Protein AF-A0A542GAT9-F1 (afdb_monomer)

Structure (mmCIF, N/CA/C/O backbone):
data_AF-A0A542GAT9-F1
#
_entry.id   AF-A0A542GAT9-F1
#
loop_
_atom_site.group_PDB
_atom_site.id
_atom_site.type_symbol
_atom_site.label_atom_id
_atom_site.label_alt_id
_atom_site.label_comp_id
_atom_site.label_asym_id
_atom_site.label_entity_id
_atom_site.label_seq_id
_atom_site.pdbx_PDB_ins_code
_atom_site.Cartn_x
_atom_site.Cartn_y
_atom_site.Cartn_z
_atom_site.occupancy
_atom_site.B_iso_or_equiv
_atom_site.auth_seq_id
_atom_site.auth_comp_id
_atom_site.auth_asym_id
_atom_site.auth_atom_id
_atom_site.pdbx_PDB_model_num
ATOM 1 N N . MET A 1 1 ? 18.334 -5.878 -16.735 1.00 55.47 1 MET A N 1
ATOM 2 C CA . MET A 1 1 ? 17.477 -7.077 -16.624 1.00 55.47 1 MET A CA 1
ATOM 3 C C . MET A 1 1 ? 16.081 -6.663 -17.029 1.00 55.47 1 MET A C 1
ATOM 5 O O . MET A 1 1 ? 15.637 -5.628 -16.551 1.00 55.47 1 MET A O 1
ATOM 9 N N . ALA A 1 2 ? 15.441 -7.398 -17.937 1.00 74.12 2 ALA A N 1
ATOM 10 C CA . ALA A 1 2 ? 14.034 -7.164 -18.247 1.00 74.12 2 ALA A CA 1
ATOM 11 C C . ALA A 1 2 ? 13.188 -7.531 -17.017 1.00 74.12 2 ALA A C 1
ATOM 13 O O . ALA A 1 2 ? 13.483 -8.525 -16.352 1.00 74.12 2 ALA A O 1
ATOM 14 N N . GLY A 1 3 ? 12.202 -6.698 -16.680 1.00 80.50 3 GLY A N 1
ATOM 15 C CA . GLY A 1 3 ? 11.222 -7.031 -15.647 1.00 80.50 3 GLY A CA 1
ATOM 16 C C . GLY A 1 3 ? 10.320 -8.174 -16.109 1.00 80.50 3 GLY A C 1
ATOM 17 O O . GLY A 1 3 ? 10.084 -8.328 -17.303 1.00 80.50 3 GLY A O 1
ATOM 18 N N . VAL A 1 4 ? 9.841 -8.972 -15.158 1.00 91.31 4 VAL A N 1
ATOM 19 C CA . VAL A 1 4 ? 8.904 -10.086 -15.385 1.00 91.31 4 VAL A CA 1
ATOM 20 C C . VAL A 1 4 ? 7.464 -9.651 -15.103 1.00 91.31 4 VAL A C 1
ATOM 22 O O . VAL A 1 4 ? 6.537 -10.147 -15.727 1.00 91.31 4 VAL A O 1
ATOM 25 N N . ILE A 1 5 ? 7.270 -8.712 -14.172 1.00 93.69 5 ILE A N 1
ATOM 26 C CA . ILE A 1 5 ? 5.957 -8.196 -13.785 1.00 93.69 5 ILE A CA 1
ATOM 27 C C . ILE A 1 5 ? 5.729 -6.842 -14.453 1.00 93.69 5 ILE A C 1
ATOM 29 O O . ILE A 1 5 ? 6.533 -5.921 -14.304 1.00 93.69 5 ILE A O 1
ATOM 33 N N . THR A 1 6 ? 4.588 -6.710 -15.127 1.00 95.00 6 THR A N 1
ATOM 34 C CA . THR A 1 6 ? 4.104 -5.448 -15.694 1.00 95.00 6 THR A CA 1
ATOM 35 C C . THR A 1 6 ? 2.583 -5.372 -15.621 1.00 95.00 6 THR A C 1
ATOM 37 O O . THR A 1 6 ? 1.880 -6.371 -15.765 1.00 95.00 6 THR A O 1
ATOM 40 N N . ALA A 1 7 ? 2.058 -4.168 -15.428 1.00 94.31 7 ALA A N 1
ATOM 41 C CA . ALA A 1 7 ? 0.636 -3.867 -15.466 1.00 94.31 7 ALA A CA 1
ATOM 42 C C . ALA A 1 7 ? 0.050 -3.929 -16.887 1.00 94.31 7 ALA A C 1
ATOM 44 O O . ALA A 1 7 ? -1.169 -3.979 -17.041 1.00 94.31 7 ALA A O 1
ATOM 45 N N . SER A 1 8 ? 0.891 -3.960 -17.927 1.00 93.06 8 SER A N 1
ATOM 46 C CA . SER A 1 8 ? 0.433 -4.154 -19.312 1.00 93.06 8 SER A CA 1
ATOM 47 C C . SER A 1 8 ? -0.156 -5.557 -19.527 1.00 93.06 8 SER A C 1
ATOM 49 O O . SER A 1 8 ? -1.049 -5.756 -20.352 1.00 93.06 8 SER A O 1
ATOM 51 N N . GLU A 1 9 ? 0.289 -6.527 -18.729 1.00 94.94 9 GLU A N 1
ATOM 52 C CA . GLU A 1 9 ? -0.220 -7.892 -18.703 1.00 94.94 9 GLU A CA 1
ATOM 53 C C . GLU A 1 9 ? -1.249 -8.050 -17.575 1.00 94.94 9 GLU A C 1
ATOM 55 O O . GLU A 1 9 ? -0.932 -8.139 -16.389 1.00 94.94 9 GLU A O 1
ATOM 60 N N . ARG A 1 10 ? -2.531 -8.114 -17.950 1.00 93.56 10 ARG A N 1
ATOM 61 C CA . ARG A 1 10 ? -3.661 -8.081 -17.000 1.00 93.56 10 ARG A CA 1
ATOM 62 C C . ARG A 1 10 ? -3.619 -9.163 -15.918 1.00 93.56 10 ARG A C 1
ATOM 64 O O . ARG A 1 10 ? -4.166 -8.947 -14.838 1.00 93.56 10 ARG A O 1
ATOM 71 N N . HIS A 1 11 ? -3.004 -10.310 -16.201 1.00 95.19 11 HIS A N 1
ATOM 72 C CA . HIS A 1 11 ? -2.937 -11.428 -15.262 1.00 95.19 11 HIS A CA 1
ATOM 73 C C . HIS A 1 11 ? -2.043 -11.133 -14.045 1.00 95.19 11 HIS A C 1
ATOM 75 O O . HIS A 1 11 ? -2.240 -11.749 -13.001 1.00 95.19 11 HIS A O 1
ATOM 81 N N . TRP A 1 12 ? -1.143 -10.145 -14.126 1.00 95.94 12 TRP A N 1
ATOM 82 C CA . TRP A 1 12 ? -0.348 -9.695 -12.981 1.00 95.94 12 TRP A CA 1
ATOM 83 C C . TRP A 1 12 ? -1.075 -8.706 -12.070 1.00 95.94 12 TRP A C 1
ATOM 85 O O . TRP A 1 12 ? -0.730 -8.587 -10.895 1.00 95.94 12 TRP A O 1
ATOM 95 N N . ILE A 1 13 ? -2.105 -8.017 -12.566 1.00 96.06 13 ILE A N 1
ATOM 96 C CA . ILE A 1 13 ? -2.767 -6.950 -11.807 1.00 96.06 13 ILE A CA 1
ATOM 97 C C . ILE A 1 13 ? -3.474 -7.512 -10.569 1.00 96.06 13 ILE A C 1
ATOM 99 O O . ILE A 1 13 ? -3.224 -7.046 -9.459 1.00 96.06 13 ILE A O 1
ATOM 103 N N . ALA A 1 14 ? -4.346 -8.509 -10.721 1.00 95.75 14 ALA A N 1
ATOM 104 C CA . ALA A 1 14 ? -5.165 -8.990 -9.606 1.00 95.75 14 ALA A CA 1
ATOM 105 C C . ALA A 1 14 ? -4.355 -9.660 -8.470 1.00 95.75 14 ALA A C 1
ATOM 107 O O . ALA A 1 14 ? -4.611 -9.334 -7.304 1.00 95.75 14 ALA A O 1
ATOM 108 N N . PRO A 1 15 ? -3.354 -10.523 -8.745 1.00 94.31 15 PRO A N 1
ATOM 109 C CA . PRO A 1 15 ? -2.534 -11.123 -7.690 1.00 94.31 15 PRO A CA 1
ATOM 110 C C . PRO A 1 15 ? -1.767 -10.081 -6.868 1.00 94.31 15 PRO A C 1
ATOM 112 O O . PRO A 1 15 ? -1.768 -10.137 -5.636 1.00 94.31 15 PRO A O 1
ATOM 115 N N . PHE A 1 16 ? -1.167 -9.093 -7.538 1.00 94.75 16 PHE A N 1
ATOM 116 C CA . PHE A 1 16 ? -0.244 -8.157 -6.897 1.00 94.75 16 PHE A CA 1
ATOM 117 C C . PHE A 1 16 ? -0.895 -6.870 -6.387 1.00 94.75 16 PHE A C 1
ATOM 119 O O . PHE A 1 16 ? -0.420 -6.323 -5.398 1.00 94.75 16 PHE A O 1
ATOM 126 N N . SER A 1 17 ? -2.002 -6.419 -6.983 1.00 93.19 17 SER A N 1
ATOM 127 C CA . SER A 1 17 ? -2.737 -5.238 -6.501 1.00 93.19 17 SER A CA 1
ATOM 128 C C . SER A 1 17 ? -3.967 -5.573 -5.668 1.00 93.19 17 SER A C 1
ATOM 130 O O . SER A 1 17 ? -4.372 -4.794 -4.809 1.00 93.19 17 SER A O 1
ATOM 132 N N . GLY A 1 18 ? -4.590 -6.725 -5.927 1.00 92.06 18 GLY A N 1
ATOM 133 C CA . GLY A 1 18 ? -5.887 -7.062 -5.353 1.00 92.06 18 GLY A CA 1
ATOM 134 C C . GLY A 1 18 ? -7.098 -6.450 -6.010 1.00 92.06 18 GLY A C 1
ATOM 135 O O . GLY A 1 18 ? -8.214 -6.710 -5.568 1.00 92.06 18 GLY A O 1
ATOM 136 N N . LEU A 1 19 ? -6.881 -5.661 -7.051 1.00 93.56 19 LEU A N 1
ATOM 137 C CA . LEU A 1 19 ? -7.931 -5.026 -7.816 1.00 93.56 19 LEU A CA 1
ATOM 138 C C . LEU A 1 19 ? -8.183 -5.827 -9.087 1.00 93.56 19 LEU A C 1
ATOM 140 O O . LEU A 1 19 ? -7.265 -6.380 -9.695 1.00 93.56 19 LEU A O 1
ATOM 144 N N . GLN A 1 20 ? -9.436 -5.842 -9.532 1.00 95.06 20 GLN A N 1
ATOM 145 C CA . GLN A 1 20 ? -9.721 -6.256 -10.899 1.00 95.06 20 GLN A CA 1
ATOM 146 C C . GLN A 1 20 ? -9.053 -5.270 -11.875 1.00 95.06 20 GLN A C 1
ATOM 148 O O . GLN A 1 20 ? -8.976 -4.076 -11.565 1.00 95.06 20 GLN A O 1
ATOM 153 N N . PRO A 1 21 ? -8.620 -5.704 -13.077 1.00 95.44 21 PRO A N 1
ATOM 154 C CA . PRO A 1 21 ? -7.934 -4.833 -14.040 1.00 95.44 21 PRO A CA 1
ATOM 155 C C . PRO A 1 21 ? -8.666 -3.516 -14.331 1.00 95.44 21 PRO A C 1
ATOM 157 O O . PRO A 1 21 ? -8.050 -2.466 -14.505 1.00 95.44 21 PRO A O 1
ATOM 160 N N . ARG A 1 22 ? -10.004 -3.552 -14.335 1.00 95.81 22 ARG A N 1
ATOM 161 C CA . ARG A 1 22 ? -10.848 -2.367 -14.518 1.00 95.81 22 ARG A CA 1
ATOM 162 C C . ARG A 1 22 ? -10.695 -1.353 -13.380 1.00 95.81 22 ARG A C 1
ATOM 164 O O . ARG A 1 22 ? -10.553 -0.162 -13.649 1.00 95.81 22 ARG A O 1
ATOM 171 N N . ASP A 1 23 ? -10.740 -1.815 -12.134 1.00 94.50 23 ASP A N 1
ATOM 172 C CA . ASP A 1 23 ? -10.636 -0.951 -10.954 1.00 94.50 23 ASP A CA 1
ATOM 173 C C . ASP A 1 23 ? -9.217 -0.410 -10.793 1.00 94.50 23 ASP A C 1
ATOM 175 O O . ASP A 1 23 ? -9.038 0.758 -10.450 1.00 94.50 23 ASP A O 1
ATOM 179 N N . PHE A 1 24 ? -8.215 -1.215 -11.153 1.00 95.31 24 PHE A N 1
ATOM 180 C CA . PHE A 1 24 ? -6.831 -0.767 -11.234 1.00 95.31 24 PHE A CA 1
ATOM 181 C C . PHE A 1 24 ? -6.673 0.392 -12.227 1.00 95.31 24 PHE A C 1
ATOM 183 O O . PHE A 1 24 ? -6.189 1.456 -11.858 1.00 95.31 24 PHE A O 1
ATOM 190 N N . HIS A 1 25 ? -7.162 0.265 -13.466 1.00 95.00 25 HIS A N 1
ATOM 191 C CA . HIS A 1 25 ? -7.087 1.370 -14.432 1.00 95.00 25 HIS A CA 1
ATOM 192 C C . HIS A 1 25 ? -7.879 2.608 -13.994 1.00 95.00 25 HIS A C 1
ATOM 194 O O . HIS A 1 25 ? -7.462 3.736 -14.267 1.00 95.00 25 HIS A O 1
ATOM 200 N N . ARG A 1 26 ? -8.995 2.427 -13.277 1.00 95.06 26 ARG A N 1
ATOM 201 C CA . ARG A 1 26 ? -9.722 3.545 -12.663 1.00 95.06 26 ARG A CA 1
ATOM 202 C C . ARG A 1 26 ? -8.862 4.260 -11.616 1.00 95.06 26 ARG A C 1
ATOM 204 O O . ARG A 1 26 ? -8.820 5.488 -11.632 1.00 95.06 26 ARG A O 1
ATOM 211 N N . LEU A 1 27 ? -8.164 3.523 -10.751 1.00 92.88 27 LEU A N 1
ATOM 212 C CA . LEU A 1 27 ? -7.220 4.087 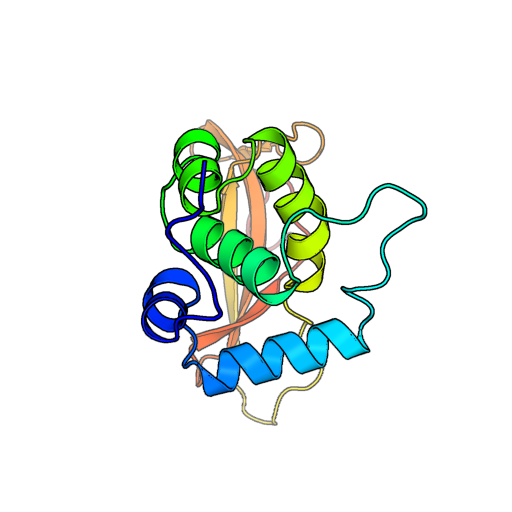-9.783 1.00 92.88 27 LEU A CA 1
ATOM 213 C C . LEU A 1 27 ? -6.112 4.882 -10.487 1.00 92.88 27 LEU A C 1
ATOM 215 O O . LEU A 1 27 ? -5.862 6.028 -10.126 1.00 92.88 27 LEU A O 1
ATOM 219 N N . ILE A 1 28 ? -5.508 4.324 -11.538 1.00 94.38 28 ILE A N 1
ATOM 220 C CA . ILE A 1 28 ? -4.479 5.019 -12.327 1.00 94.38 28 ILE A CA 1
ATOM 221 C C . ILE A 1 28 ? -5.016 6.331 -12.912 1.00 94.38 28 ILE A C 1
ATOM 223 O O . ILE A 1 28 ? -4.345 7.360 -12.840 1.00 94.38 28 ILE A O 1
ATOM 227 N N . ALA A 1 29 ? -6.240 6.331 -13.446 1.00 93.69 29 ALA A N 1
ATOM 228 C CA . ALA A 1 29 ? -6.863 7.542 -13.974 1.00 93.69 29 ALA A CA 1
ATOM 229 C C . ALA A 1 29 ? -7.076 8.621 -12.894 1.00 93.69 29 ALA A C 1
ATOM 231 O O . ALA A 1 29 ? -6.904 9.807 -13.178 1.00 93.69 29 ALA A O 1
ATOM 232 N N . ILE A 1 30 ? -7.419 8.229 -11.662 1.00 91.50 30 ILE A N 1
ATOM 233 C CA . ILE A 1 30 ? -7.520 9.149 -10.519 1.00 91.50 30 ILE A CA 1
ATOM 234 C C . ILE A 1 30 ? -6.137 9.713 -10.177 1.00 91.50 30 ILE A C 1
ATOM 236 O O . ILE A 1 30 ? -5.975 10.928 -10.127 1.00 91.50 30 ILE A O 1
ATOM 240 N N . LEU A 1 31 ? -5.123 8.856 -10.036 1.00 90.12 31 LEU A N 1
ATOM 241 C CA . LEU A 1 31 ? -3.758 9.270 -9.699 1.00 90.12 31 LEU A CA 1
ATOM 242 C C . LEU A 1 31 ? -3.155 10.223 -10.737 1.00 90.12 31 LEU A C 1
ATOM 244 O O . LEU A 1 31 ? -2.486 11.189 -10.373 1.00 90.12 31 LEU A O 1
ATOM 248 N N . ARG A 1 32 ? -3.426 10.005 -12.030 1.00 89.88 32 ARG A N 1
ATOM 249 C CA . ARG A 1 32 ? -3.027 10.938 -13.096 1.00 89.88 32 ARG A CA 1
ATOM 250 C C . ARG A 1 32 ? -3.629 12.325 -12.896 1.00 89.88 32 ARG A C 1
ATOM 252 O O . ARG A 1 32 ? -2.911 13.315 -12.991 1.00 89.88 32 ARG A O 1
ATOM 259 N N . ARG A 1 33 ? -4.925 12.398 -12.576 1.00 86.88 33 ARG A N 1
ATOM 260 C CA . ARG A 1 33 ? -5.620 13.670 -12.305 1.00 86.88 33 ARG A CA 1
ATOM 261 C C . ARG A 1 33 ? -5.088 14.368 -11.056 1.00 86.88 33 ARG A C 1
ATOM 263 O O . ARG A 1 33 ? -5.045 15.590 -11.026 1.00 86.88 33 ARG A O 1
ATOM 270 N N . GLU A 1 34 ? -4.663 13.602 -10.057 1.00 83.25 34 GLU A N 1
ATOM 271 C CA . GLU A 1 34 ? -4.060 14.121 -8.822 1.00 83.25 34 GLU A CA 1
ATOM 272 C C . GLU A 1 34 ? -2.567 14.464 -8.965 1.00 83.25 34 GLU A C 1
ATOM 274 O O . GLU A 1 34 ? -1.936 14.899 -8.006 1.00 83.25 34 GLU A O 1
ATOM 279 N N . GLY A 1 35 ? -1.997 14.323 -10.167 1.00 79.50 35 GLY A N 1
ATOM 280 C CA . GLY A 1 35 ? -0.638 14.764 -10.461 1.00 79.50 35 GLY A CA 1
ATOM 281 C C . GLY A 1 35 ? 0.454 13.742 -10.142 1.00 79.50 35 GLY A C 1
ATOM 282 O O . GLY A 1 35 ? 1.613 14.123 -10.027 1.00 79.50 35 GLY A O 1
ATOM 283 N N . ALA A 1 36 ? 0.143 12.444 -10.059 1.00 78.88 36 ALA A N 1
ATOM 284 C CA . ALA A 1 36 ? 1.142 11.386 -9.832 1.00 78.88 36 ALA A CA 1
ATOM 285 C C . ALA A 1 36 ? 2.208 11.263 -10.949 1.00 78.88 36 ALA A C 1
ATOM 287 O O . ALA A 1 36 ? 3.243 10.607 -10.779 1.00 78.88 36 ALA A O 1
ATOM 288 N N . GLU A 1 37 ? 1.958 11.872 -12.113 1.00 74.12 37 GLU A N 1
ATOM 289 C CA . GLU A 1 37 ? 2.924 12.002 -13.213 1.00 74.12 37 GLU A CA 1
ATOM 290 C C . GLU A 1 37 ? 3.690 13.333 -13.208 1.00 74.12 37 GLU A C 1
ATOM 292 O O . GLU A 1 37 ? 4.639 13.472 -13.984 1.00 74.12 37 GLU A O 1
ATOM 297 N N . LEU A 1 38 ? 3.342 14.288 -12.328 1.00 65.25 38 LEU A N 1
ATOM 298 C CA . LEU A 1 38 ? 4.090 15.535 -12.140 1.00 65.25 38 LEU A CA 1
ATOM 299 C C . LEU A 1 38 ? 5.442 15.199 -11.511 1.00 65.25 38 LEU A C 1
ATOM 301 O O . LEU A 1 38 ? 5.668 15.256 -10.302 1.00 65.25 38 LEU A O 1
ATOM 305 N N . THR A 1 39 ? 6.352 14.777 -12.372 1.00 61.09 39 THR A N 1
ATOM 306 C CA . THR A 1 39 ? 7.705 14.401 -12.015 1.00 61.09 39 THR A CA 1
ATOM 307 C C . THR A 1 39 ? 8.395 15.682 -11.556 1.00 61.09 39 THR A C 1
ATOM 309 O O . THR A 1 39 ? 8.453 16.662 -12.302 1.00 61.09 39 THR A O 1
ATOM 312 N N . ARG A 1 40 ? 8.893 15.716 -10.312 1.00 57.94 40 ARG A N 1
ATOM 313 C CA . ARG A 1 40 ? 9.779 16.803 -9.858 1.00 57.94 40 ARG A CA 1
ATOM 314 C C . ARG A 1 40 ? 10.923 16.951 -10.872 1.00 57.94 40 ARG A C 1
ATOM 316 O O . ARG A 1 40 ? 11.372 15.943 -11.414 1.00 57.94 40 ARG A O 1
ATOM 323 N N . ARG A 1 41 ? 11.387 18.186 -11.124 1.00 60.28 41 ARG A N 1
ATOM 324 C CA . ARG A 1 41 ? 12.507 18.482 -12.046 1.00 60.28 41 ARG A CA 1
ATOM 325 C C . ARG A 1 41 ? 13.628 17.446 -11.873 1.00 60.28 41 ARG A C 1
ATOM 327 O O . ARG A 1 41 ? 14.185 17.339 -10.783 1.00 60.28 41 ARG A O 1
ATOM 334 N N . GLY A 1 42 ? 13.943 16.683 -12.923 1.00 70.12 42 GLY A N 1
ATOM 335 C CA . GLY A 1 42 ? 14.958 15.632 -12.853 1.00 70.12 42 GLY A CA 1
ATOM 336 C C . GLY A 1 42 ? 14.803 14.529 -13.900 1.00 70.12 42 GLY A C 1
ATOM 337 O O . GLY A 1 42 ? 14.027 14.641 -14.847 1.00 70.12 42 GLY A O 1
ATOM 338 N N . ARG A 1 43 ? 15.585 13.457 -13.719 1.00 75.19 43 ARG A N 1
ATOM 339 C CA . ARG A 1 43 ? 15.584 12.276 -14.591 1.00 75.19 43 ARG A CA 1
ATOM 340 C C . ARG A 1 43 ? 14.210 11.585 -14.549 1.00 75.19 43 ARG A C 1
ATOM 342 O O . ARG A 1 43 ? 13.732 11.318 -13.445 1.00 75.19 43 ARG A O 1
ATOM 349 N N . PRO A 1 44 ? 13.620 11.235 -15.706 1.00 80.69 44 PRO A N 1
ATOM 350 C CA . PRO A 1 44 ? 12.380 10.468 -15.758 1.00 80.69 44 PRO A CA 1
ATOM 351 C C . PRO A 1 44 ? 12.469 9.148 -14.985 1.00 80.69 44 PRO A C 1
ATOM 353 O O . PRO A 1 44 ? 13.538 8.535 -14.882 1.00 80.69 44 PRO A O 1
ATOM 356 N N . TRP A 1 45 ? 11.328 8.693 -14.468 1.00 87.19 45 TRP A N 1
ATOM 357 C CA . TRP A 1 45 ? 11.210 7.360 -13.885 1.00 87.19 45 TRP A CA 1
ATOM 358 C C . TRP A 1 45 ? 11.473 6.285 -14.945 1.00 87.19 45 TRP A C 1
ATOM 360 O O . TRP A 1 45 ? 11.074 6.426 -16.096 1.00 87.19 45 TRP A O 1
ATOM 370 N N . SER A 1 46 ? 12.119 5.187 -14.548 1.00 86.19 46 SER A N 1
ATOM 371 C CA . SER A 1 46 ? 12.372 4.046 -15.438 1.00 86.19 46 SER A CA 1
ATOM 372 C C . SER A 1 46 ? 11.141 3.167 -15.676 1.00 86.19 46 SER A C 1
ATOM 374 O O . SER A 1 46 ? 11.213 2.259 -16.495 1.00 86.19 46 SER A O 1
ATOM 376 N N . LEU A 1 47 ? 10.048 3.401 -14.942 1.00 91.62 47 LEU A N 1
ATOM 377 C CA . LEU A 1 47 ? 8.801 2.642 -15.022 1.00 91.62 47 LEU A CA 1
ATOM 378 C C . LEU A 1 47 ? 7.607 3.575 -15.277 1.00 91.62 47 LEU A C 1
ATOM 380 O O . LEU A 1 47 ? 7.564 4.667 -14.688 1.00 91.62 47 LEU A O 1
ATOM 384 N N . PRO A 1 48 ? 6.618 3.141 -16.082 1.00 92.62 48 PRO A N 1
ATOM 385 C CA . PRO A 1 48 ? 5.352 3.853 -16.234 1.00 92.62 48 PRO A CA 1
ATOM 386 C C . PRO A 1 48 ? 4.597 3.931 -14.898 1.00 92.62 48 PRO A C 1
ATOM 388 O O . PRO A 1 48 ? 4.899 3.203 -13.949 1.00 92.62 48 PRO A O 1
ATOM 391 N N . LEU A 1 49 ? 3.625 4.844 -14.786 1.00 93.19 49 LEU A N 1
ATOM 392 C CA . LEU A 1 49 ? 2.856 5.023 -13.546 1.00 93.19 49 LEU A CA 1
ATOM 393 C C . LEU A 1 49 ? 2.164 3.725 -13.112 1.00 93.19 49 LEU A C 1
ATOM 395 O O . LEU A 1 49 ? 2.176 3.398 -11.930 1.00 93.19 49 LEU A O 1
ATOM 399 N N . GLU A 1 50 ? 1.612 2.979 -14.062 1.00 95.50 50 GLU A N 1
ATOM 400 C CA . GLU A 1 50 ? 0.947 1.702 -13.837 1.00 95.50 50 GLU A CA 1
ATOM 401 C C . GLU A 1 50 ? 1.871 0.696 -13.144 1.00 95.50 50 GLU A C 1
ATOM 403 O O . GLU A 1 50 ? 1.514 0.153 -12.101 1.00 95.50 50 GLU A O 1
ATOM 408 N N . ASP A 1 51 ? 3.088 0.508 -13.657 1.00 96.38 51 ASP A N 1
ATOM 409 C CA . ASP A 1 51 ? 4.063 -0.418 -13.070 1.00 96.38 51 ASP A CA 1
ATOM 410 C C . ASP A 1 51 ? 4.576 0.083 -11.719 1.00 96.38 51 ASP A C 1
ATOM 412 O O . ASP A 1 51 ? 4.806 -0.713 -10.811 1.00 96.38 51 ASP A O 1
ATOM 416 N N . ARG A 1 52 ? 4.705 1.405 -11.541 1.00 95.62 52 ARG A N 1
ATOM 417 C CA . ARG A 1 52 ? 5.054 1.996 -10.240 1.00 95.62 52 ARG A CA 1
ATOM 418 C C . ARG A 1 52 ? 3.979 1.716 -9.190 1.00 95.62 52 ARG A C 1
ATOM 420 O O . ARG A 1 52 ? 4.310 1.318 -8.079 1.00 95.62 52 ARG A O 1
ATOM 427 N N . VAL A 1 53 ? 2.703 1.892 -9.531 1.00 95.81 53 VAL A N 1
ATOM 428 C CA . VAL A 1 53 ? 1.577 1.596 -8.631 1.00 95.81 53 VAL A CA 1
ATOM 429 C C . VAL A 1 53 ? 1.487 0.096 -8.362 1.00 95.81 53 VAL A C 1
ATOM 431 O O . VAL A 1 53 ? 1.343 -0.304 -7.207 1.00 95.81 53 VAL A O 1
ATOM 434 N N . LEU A 1 54 ? 1.647 -0.741 -9.392 1.00 96.94 54 LEU A N 1
ATOM 435 C CA . LEU A 1 54 ? 1.667 -2.192 -9.229 1.00 96.94 54 LEU A CA 1
ATOM 436 C C . LEU A 1 54 ? 2.802 -2.627 -8.294 1.00 96.94 54 LEU A C 1
ATOM 438 O O . LEU A 1 54 ? 2.558 -3.434 -7.403 1.00 96.94 54 LEU A O 1
ATOM 442 N N . LEU A 1 55 ? 3.993 -2.033 -8.411 1.00 96.50 55 LEU A N 1
ATOM 443 C CA . LEU A 1 55 ? 5.125 -2.278 -7.514 1.00 96.50 55 LEU A CA 1
ATOM 444 C C . LEU A 1 55 ? 4.792 -1.942 -6.060 1.00 96.50 55 LEU A C 1
ATOM 446 O O . LEU A 1 55 ? 5.040 -2.767 -5.182 1.00 96.50 55 LEU A O 1
ATOM 450 N N . VAL A 1 56 ? 4.218 -0.765 -5.789 1.00 95.75 56 VAL A N 1
ATOM 451 C CA . VAL A 1 56 ? 3.850 -0.380 -4.414 1.00 95.75 56 VAL A CA 1
ATOM 452 C C . VAL A 1 56 ? 2.797 -1.325 -3.845 1.00 95.75 56 VAL A C 1
ATOM 454 O O . VAL A 1 56 ? 2.938 -1.805 -2.722 1.00 95.75 56 VAL A O 1
ATOM 457 N N . THR A 1 57 ? 1.768 -1.650 -4.627 1.00 95.69 57 THR A N 1
ATOM 458 C CA . THR A 1 57 ? 0.735 -2.580 -4.160 1.00 95.69 57 THR A CA 1
ATOM 459 C C . THR A 1 57 ? 1.288 -3.988 -3.939 1.00 95.69 57 THR A C 1
ATOM 461 O O . THR A 1 57 ? 0.977 -4.586 -2.914 1.00 95.69 57 THR A O 1
ATOM 464 N N . ALA A 1 58 ? 2.188 -4.472 -4.802 1.00 96.12 58 ALA A N 1
ATOM 465 C CA . ALA A 1 58 ? 2.876 -5.750 -4.635 1.00 96.12 58 ALA A CA 1
ATOM 466 C C . ALA A 1 58 ? 3.727 -5.771 -3.360 1.00 96.12 58 ALA A C 1
ATOM 468 O O . ALA A 1 58 ? 3.722 -6.765 -2.635 1.00 96.12 58 ALA A O 1
ATOM 469 N N . TYR A 1 59 ? 4.423 -4.670 -3.061 1.00 95.25 59 TYR A N 1
ATOM 470 C CA . TYR A 1 59 ? 5.189 -4.516 -1.827 1.00 95.25 59 TYR A CA 1
ATOM 471 C C . TYR A 1 59 ? 4.304 -4.620 -0.578 1.00 95.25 59 TYR A C 1
ATOM 473 O O . TYR A 1 59 ? 4.702 -5.249 0.393 1.00 95.25 59 TYR A O 1
ATOM 481 N N . TRP A 1 60 ? 3.094 -4.053 -0.598 1.00 91.94 60 TRP A N 1
ATOM 482 C CA . TRP A 1 60 ? 2.155 -4.144 0.528 1.00 91.94 60 TRP A CA 1
ATOM 483 C C . TRP A 1 60 ? 1.419 -5.485 0.616 1.00 91.94 60 TRP A C 1
ATOM 485 O O . TRP A 1 60 ? 1.097 -5.944 1.708 1.00 91.94 60 TRP A O 1
ATOM 495 N N . ARG A 1 61 ? 1.125 -6.110 -0.528 1.00 92.81 61 ARG A N 1
ATOM 496 C CA . ARG A 1 61 ? 0.387 -7.381 -0.623 1.00 92.81 61 ARG A CA 1
ATOM 497 C C . ARG A 1 61 ? 1.237 -8.604 -0.317 1.00 92.81 61 ARG A C 1
ATOM 499 O O . ARG A 1 61 ? 0.687 -9.648 0.024 1.00 92.81 61 ARG A O 1
ATOM 506 N N . THR A 1 62 ? 2.544 -8.509 -0.521 1.00 92.12 62 THR A N 1
ATOM 507 C CA . THR A 1 62 ? 3.463 -9.642 -0.424 1.00 92.12 62 THR A CA 1
ATOM 508 C C . THR A 1 62 ? 4.501 -9.393 0.657 1.00 92.12 62 THR A C 1
ATOM 510 O O . THR A 1 62 ? 4.843 -8.259 0.960 1.00 92.12 62 THR A O 1
ATOM 513 N N . ASN A 1 63 ? 5.075 -10.463 1.201 1.00 91.31 63 ASN A N 1
ATOM 514 C CA . ASN A 1 63 ? 6.183 -10.362 2.155 1.00 91.31 63 ASN A CA 1
ATOM 515 C C . ASN A 1 63 ? 7.554 -10.283 1.452 1.00 91.31 63 ASN A C 1
ATOM 517 O O . ASN A 1 63 ? 8.564 -10.722 2.002 1.00 91.31 63 ASN A O 1
ATOM 521 N N . LEU A 1 64 ? 7.601 -9.778 0.211 1.00 93.94 64 LEU A N 1
ATOM 522 C CA . LEU A 1 64 ? 8.841 -9.672 -0.554 1.00 93.94 64 LEU A CA 1
ATOM 523 C C . LEU A 1 64 ? 9.664 -8.470 -0.094 1.00 93.94 64 LEU A C 1
ATOM 525 O O . LEU A 1 64 ? 9.191 -7.338 -0.019 1.00 93.94 64 LEU A O 1
ATOM 529 N N . THR A 1 65 ? 10.953 -8.700 0.142 1.00 94.75 65 THR A N 1
ATOM 530 C CA . THR A 1 65 ? 11.894 -7.607 0.404 1.00 94.75 65 THR A CA 1
ATOM 531 C C . THR A 1 65 ? 12.121 -6.776 -0.860 1.00 94.75 65 THR A C 1
ATOM 533 O O . THR A 1 65 ? 12.045 -7.291 -1.974 1.00 94.75 65 THR A O 1
ATOM 536 N N . LEU A 1 66 ? 12.537 -5.511 -0.721 1.00 95.44 66 LEU A N 1
ATOM 537 C CA . LEU A 1 66 ? 12.888 -4.668 -1.879 1.00 95.44 66 LEU A CA 1
ATOM 538 C C . LEU A 1 66 ? 13.959 -5.291 -2.788 1.00 95.44 66 LEU A C 1
ATOM 540 O O . LEU A 1 66 ? 13.973 -5.037 -3.989 1.00 95.44 66 LEU A O 1
ATOM 544 N N . ARG A 1 67 ? 14.860 -6.112 -2.227 1.00 95.69 67 ARG A N 1
ATOM 545 C CA . ARG A 1 67 ? 15.884 -6.833 -2.999 1.00 95.69 67 ARG A CA 1
ATOM 546 C C . ARG A 1 67 ? 15.293 -7.951 -3.858 1.00 95.69 67 ARG A C 1
ATOM 548 O O . ARG A 1 67 ? 15.848 -8.227 -4.911 1.00 95.69 67 ARG A O 1
ATOM 555 N N . GLN A 1 68 ? 14.202 -8.572 -3.415 1.00 95.75 68 GLN A N 1
ATOM 556 C CA . GLN A 1 68 ? 13.472 -9.584 -4.180 1.00 95.75 68 GLN A CA 1
ATOM 557 C C . GLN A 1 68 ? 12.488 -8.941 -5.162 1.00 95.75 68 GLN A C 1
ATOM 559 O O . GLN A 1 68 ? 12.361 -9.410 -6.284 1.00 95.75 68 GLN A O 1
ATOM 564 N N . LEU A 1 69 ? 11.830 -7.849 -4.762 1.00 96.06 69 LEU A N 1
ATOM 565 C CA . LEU A 1 69 ? 10.816 -7.171 -5.565 1.00 96.06 69 LEU A CA 1
ATOM 566 C C . LEU A 1 69 ? 11.415 -6.409 -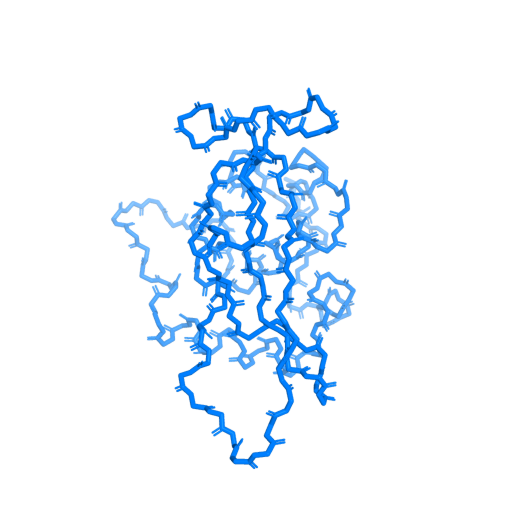6.753 1.00 96.06 69 LEU A C 1
ATOM 568 O O . LEU A 1 69 ? 10.907 -6.508 -7.864 1.00 96.06 69 LEU A O 1
ATOM 572 N N . ALA A 1 70 ? 12.500 -5.656 -6.545 1.00 96.44 70 ALA A N 1
ATOM 573 C CA . ALA A 1 70 ? 13.048 -4.777 -7.579 1.00 96.44 70 ALA A CA 1
ATOM 574 C C . ALA A 1 70 ? 13.460 -5.510 -8.879 1.00 96.44 70 ALA A C 1
ATOM 576 O O . ALA A 1 70 ? 13.102 -5.019 -9.955 1.00 96.44 70 ALA A O 1
ATOM 577 N N . PRO A 1 71 ? 14.113 -6.694 -8.830 1.00 96.50 71 PRO A N 1
ATOM 578 C CA . PRO A 1 71 ? 14.395 -7.483 -10.029 1.00 96.50 71 PRO A CA 1
ATOM 579 C C . PRO A 1 71 ? 13.145 -7.900 -10.809 1.00 96.50 71 PRO A C 1
ATOM 581 O O . PRO A 1 71 ? 13.197 -7.926 -12.035 1.00 96.50 71 PRO A O 1
ATOM 584 N N . LEU A 1 72 ? 12.015 -8.162 -10.137 1.00 96.12 72 LEU A N 1
ATOM 585 C CA . LEU A 1 72 ? 10.763 -8.545 -10.805 1.00 96.12 72 LEU A CA 1
ATOM 586 C C . LEU A 1 72 ? 10.215 -7.424 -11.694 1.00 96.12 72 LEU A C 1
ATOM 588 O O . LEU A 1 72 ? 9.561 -7.709 -12.689 1.00 96.12 72 LEU A O 1
ATOM 592 N N . PHE A 1 73 ? 10.535 -6.168 -11.382 1.00 96.12 73 PHE A N 1
ATOM 593 C CA . PHE A 1 73 ? 10.188 -4.994 -12.186 1.00 96.12 73 PHE A CA 1
ATOM 594 C C . PHE A 1 73 ? 11.365 -4.484 -13.037 1.00 96.12 73 PHE A C 1
ATOM 596 O O . PHE A 1 73 ? 11.281 -3.418 -13.640 1.00 96.12 73 PHE A O 1
ATOM 603 N N . GLY A 1 74 ? 12.491 -5.206 -13.083 1.00 95.44 74 GLY A N 1
ATOM 604 C CA . GLY A 1 74 ? 13.652 -4.834 -13.898 1.00 95.44 74 GLY A CA 1
ATOM 605 C C . GLY A 1 74 ? 14.397 -3.578 -13.426 1.00 95.44 74 GLY A C 1
ATOM 606 O O . GLY A 1 74 ? 15.149 -2.983 -14.199 1.00 95.44 74 GLY A O 1
ATOM 607 N N . ILE A 1 75 ? 14.220 -3.164 -12.166 1.00 95.31 75 ILE A N 1
ATOM 608 C CA . ILE A 1 75 ? 14.830 -1.950 -11.604 1.00 95.31 75 ILE A CA 1
ATOM 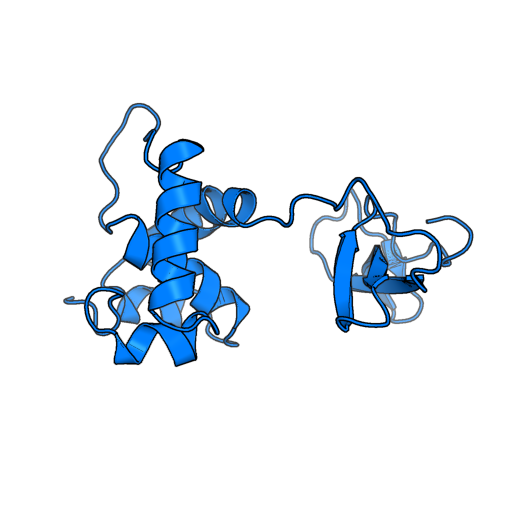609 C C . ILE A 1 75 ? 15.784 -2.257 -10.445 1.00 95.31 75 ILE A C 1
ATOM 611 O O . ILE A 1 75 ? 15.827 -3.361 -9.905 1.00 95.31 75 ILE A O 1
ATOM 615 N N . SER A 1 76 ? 16.575 -1.262 -10.035 1.00 95.00 76 SER A N 1
ATOM 616 C CA . SER A 1 76 ? 17.433 -1.395 -8.855 1.00 95.00 76 SER A CA 1
ATOM 617 C C . SER A 1 76 ? 16.627 -1.304 -7.556 1.00 95.00 76 SER A C 1
ATOM 619 O O . SER A 1 76 ? 15.596 -0.630 -7.494 1.00 95.00 76 SER A O 1
ATOM 621 N N . LYS A 1 77 ? 17.143 -1.909 -6.476 1.00 96.00 77 LYS A N 1
ATOM 622 C CA . LYS A 1 77 ? 16.559 -1.794 -5.126 1.00 96.00 77 LYS A CA 1
ATOM 623 C C . LYS A 1 77 ? 16.299 -0.328 -4.742 1.00 96.00 77 LYS A C 1
ATOM 625 O O . LYS A 1 77 ? 15.212 -0.003 -4.286 1.00 96.00 77 LYS A O 1
ATOM 630 N N . SER A 1 78 ? 17.270 0.560 -4.968 1.00 94.62 78 SER A N 1
ATOM 631 C CA . SER A 1 78 ? 17.147 1.990 -4.643 1.00 94.62 78 SER A CA 1
ATOM 632 C C . SER A 1 78 ? 16.175 2.746 -5.558 1.00 94.62 78 SER A C 1
ATOM 634 O O . SER A 1 78 ? 15.720 3.833 -5.219 1.00 94.62 78 SER A O 1
ATOM 636 N N . ALA A 1 79 ? 15.871 2.228 -6.751 1.00 94.31 79 ALA A N 1
ATOM 637 C CA . ALA A 1 79 ? 14.794 2.770 -7.573 1.00 94.31 79 ALA A CA 1
ATOM 638 C C . ALA A 1 79 ? 13.422 2.348 -7.028 1.00 94.31 79 ALA A C 1
ATOM 640 O O . ALA A 1 79 ? 12.545 3.199 -6.938 1.00 94.31 79 ALA A O 1
ATOM 641 N N . ALA A 1 80 ? 13.263 1.086 -6.609 1.00 95.88 80 ALA A N 1
ATOM 642 C CA . ALA A 1 80 ? 12.032 0.600 -5.981 1.00 95.88 80 ALA A CA 1
ATOM 643 C C . ALA A 1 80 ? 11.709 1.362 -4.686 1.00 95.88 80 ALA A C 1
ATOM 645 O O . ALA A 1 80 ? 10.583 1.810 -4.508 1.00 95.88 80 ALA A O 1
ATOM 646 N N . ASP A 1 81 ? 12.719 1.574 -3.840 1.00 95.12 81 ASP A N 1
ATOM 647 C CA . ASP A 1 81 ? 12.633 2.358 -2.600 1.00 95.12 81 ASP A CA 1
ATOM 648 C C . ASP A 1 81 ? 12.080 3.772 -2.859 1.00 95.12 81 ASP A C 1
ATOM 650 O O . ASP A 1 81 ? 11.021 4.141 -2.361 1.00 95.12 81 ASP A O 1
ATOM 654 N N . ARG A 1 82 ? 12.699 4.510 -3.794 1.00 93.56 82 ARG A N 1
ATOM 655 C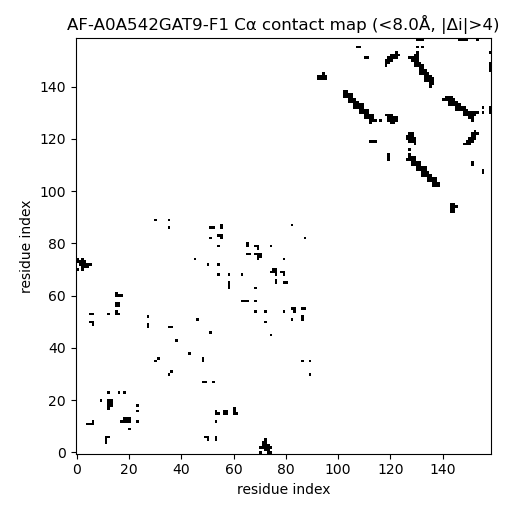 CA . ARG A 1 82 ? 12.238 5.850 -4.199 1.00 93.56 82 ARG A CA 1
ATOM 656 C C . ARG A 1 82 ? 10.839 5.860 -4.816 1.00 93.56 82 ARG A C 1
ATOM 658 O O . ARG A 1 82 ? 10.134 6.858 -4.695 1.00 93.56 82 ARG A O 1
ATOM 665 N N . IL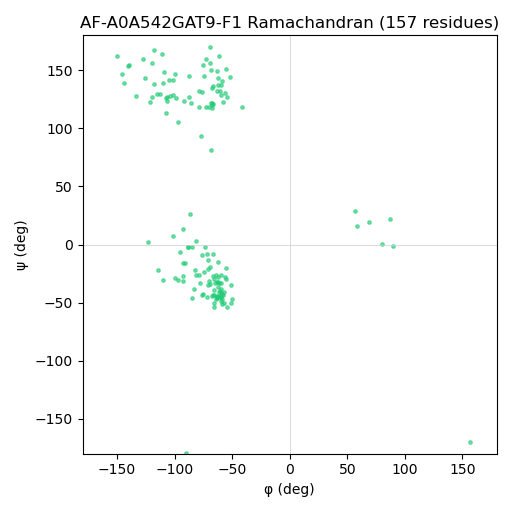E A 1 83 ? 10.447 4.795 -5.520 1.00 93.00 83 ILE A N 1
ATOM 666 C CA . ILE A 1 83 ? 9.087 4.666 -6.060 1.00 93.00 83 ILE A CA 1
ATOM 667 C C . ILE A 1 83 ? 8.084 4.518 -4.918 1.00 93.00 83 ILE A C 1
ATOM 669 O O . ILE A 1 83 ? 7.055 5.186 -4.954 1.00 93.00 83 ILE A O 1
ATOM 673 N N . ILE A 1 84 ? 8.379 3.693 -3.911 1.00 92.75 84 ILE A N 1
ATOM 674 C CA . ILE A 1 84 ? 7.506 3.506 -2.746 1.00 92.75 84 ILE A CA 1
ATOM 675 C C . ILE A 1 84 ? 7.366 4.813 -1.969 1.00 92.75 84 ILE A C 1
ATOM 677 O O . ILE A 1 84 ? 6.239 5.221 -1.700 1.00 92.75 84 ILE A O 1
ATOM 681 N N . ASP A 1 85 ? 8.467 5.516 -1.711 1.00 91.19 85 ASP A N 1
ATOM 682 C CA . ASP A 1 85 ? 8.435 6.808 -1.014 1.00 91.19 85 ASP A CA 1
ATOM 683 C C . ASP A 1 85 ? 7.627 7.870 -1.772 1.00 91.19 85 ASP A C 1
ATOM 685 O O . ASP A 1 85 ? 6.987 8.731 -1.171 1.00 91.19 85 ASP A O 1
ATOM 689 N N . HIS A 1 86 ? 7.645 7.825 -3.107 1.00 89.12 86 HIS A N 1
ATOM 690 C CA . HIS A 1 86 ? 6.951 8.800 -3.942 1.00 89.12 86 HIS A CA 1
ATOM 691 C C . HIS A 1 86 ? 5.471 8.462 -4.173 1.00 89.12 86 HIS A C 1
ATOM 693 O O . HIS A 1 86 ? 4.622 9.347 -4.093 1.00 89.12 86 HIS A O 1
ATOM 699 N N . VAL A 1 87 ? 5.157 7.205 -4.494 1.00 90.69 87 VAL A N 1
ATOM 700 C CA . VAL A 1 87 ? 3.813 6.762 -4.902 1.00 90.69 87 VAL A CA 1
ATOM 701 C C . VAL A 1 87 ? 2.995 6.259 -3.714 1.00 90.69 87 VAL A C 1
ATOM 703 O O . VAL A 1 87 ? 1.781 6.446 -3.701 1.00 90.69 87 VAL A O 1
ATOM 706 N N . GLY A 1 88 ? 3.632 5.678 -2.695 1.00 90.44 88 GLY A N 1
ATOM 707 C CA . GLY A 1 88 ? 2.966 5.184 -1.487 1.00 90.44 88 GLY A CA 1
ATOM 708 C C . GLY A 1 88 ? 2.043 6.218 -0.834 1.00 90.44 88 GLY A C 1
ATOM 709 O O . GLY A 1 88 ? 0.867 5.913 -0.634 1.00 90.44 88 GLY A O 1
ATOM 710 N N . PRO A 1 89 ? 2.500 7.460 -0.585 1.00 88.12 89 PRO A N 1
ATOM 711 C CA . PRO A 1 89 ? 1.647 8.506 -0.024 1.00 88.12 89 PRO A CA 1
ATOM 712 C C . PRO A 1 89 ? 0.448 8.891 -0.904 1.00 88.12 89 PRO A C 1
ATOM 714 O O . PRO A 1 89 ? -0.581 9.297 -0.375 1.00 88.12 89 PRO A O 1
ATOM 717 N N . LEU A 1 90 ? 0.544 8.749 -2.231 1.00 87.81 90 LEU A N 1
ATOM 718 C CA . LEU A 1 90 ? -0.559 9.056 -3.156 1.00 87.81 90 LEU A CA 1
ATOM 719 C C . LEU A 1 90 ? -1.667 7.996 -3.117 1.00 87.81 90 LEU A C 1
ATOM 721 O O . LEU A 1 90 ? -2.809 8.272 -3.468 1.00 87.81 90 LEU A O 1
ATOM 725 N N . LEU A 1 91 ? -1.324 6.782 -2.689 1.00 86.81 91 LEU A N 1
ATOM 726 C CA . LEU A 1 91 ? -2.262 5.683 -2.475 1.00 86.81 91 LEU A CA 1
ATOM 727 C C . LEU A 1 91 ? -2.864 5.690 -1.063 1.00 86.81 91 LEU A C 1
ATOM 729 O O . LEU A 1 91 ? -3.686 4.827 -0.749 1.00 86.81 91 LEU A O 1
ATOM 733 N N . ALA A 1 92 ? -2.459 6.630 -0.204 1.00 78.62 92 ALA A N 1
ATOM 734 C CA . ALA A 1 92 ? -3.002 6.738 1.138 1.00 78.62 92 ALA A CA 1
ATOM 735 C C . ALA A 1 92 ? -4.517 6.984 1.086 1.00 78.62 92 ALA A C 1
ATOM 737 O O . ALA A 1 92 ? -5.025 7.780 0.292 1.00 78.62 92 ALA A O 1
ATOM 738 N N . LEU A 1 93 ? -5.244 6.287 1.959 1.00 68.25 93 LEU A N 1
ATOM 739 C CA . LEU A 1 93 ? -6.693 6.399 2.052 1.00 68.25 93 LEU A CA 1
ATOM 740 C C . LEU A 1 93 ? -7.089 7.848 2.350 1.00 68.25 93 LEU A C 1
ATOM 742 O O . LEU A 1 93 ? -6.709 8.414 3.377 1.00 68.25 93 LEU A O 1
ATOM 746 N N . LYS A 1 94 ? -7.919 8.438 1.485 1.00 70.56 94 LYS A N 1
ATOM 747 C CA . LYS A 1 94 ? -8.646 9.653 1.854 1.00 70.56 94 LYS A CA 1
ATOM 748 C C . LYS A 1 94 ? -9.690 9.276 2.893 1.00 70.56 94 LYS A C 1
ATOM 750 O O . LYS A 1 94 ? -10.585 8.480 2.614 1.00 70.56 94 LYS A O 1
ATOM 755 N N . GLN A 1 95 ? -9.567 9.861 4.081 1.00 72.06 95 GLN A N 1
ATOM 756 C CA . GLN A 1 95 ? -10.520 9.647 5.161 1.00 72.06 95 GLN A CA 1
ATOM 757 C C . GLN A 1 95 ? -11.933 10.014 4.697 1.00 72.06 95 GLN A C 1
ATOM 759 O O . GLN A 1 95 ? -12.159 11.098 4.144 1.00 72.06 95 GLN A O 1
ATOM 764 N N . ARG A 1 96 ? -12.893 9.118 4.933 1.00 76.88 96 ARG A N 1
ATOM 765 C CA . ARG A 1 96 ? -14.298 9.375 4.609 1.00 76.88 96 ARG A CA 1
ATOM 766 C C . ARG A 1 96 ? -14.832 10.476 5.526 1.00 76.88 96 ARG A C 1
ATOM 768 O O . ARG A 1 96 ? -14.826 10.330 6.739 1.00 76.88 96 ARG A O 1
ATOM 775 N N . GLN A 1 97 ? -15.324 11.561 4.930 1.00 74.50 97 GLN A N 1
ATOM 776 C CA . GLN A 1 97 ? -15.809 12.734 5.674 1.00 74.50 97 GLN A CA 1
ATOM 777 C C . GLN A 1 97 ? -17.307 12.677 6.013 1.00 74.50 97 GLN A C 1
ATOM 779 O O . GLN A 1 97 ? -17.788 13.458 6.826 1.00 74.50 97 GLN A O 1
ATOM 784 N N . ARG A 1 98 ? -18.079 11.801 5.355 1.00 81.00 98 ARG A N 1
ATOM 785 C CA . ARG A 1 98 ? -19.537 11.712 5.530 1.00 81.00 98 ARG A CA 1
ATOM 786 C C . ARG A 1 98 ? -19.984 10.270 5.702 1.00 81.00 98 ARG A C 1
ATOM 788 O O . ARG A 1 98 ? -19.700 9.426 4.847 1.00 81.00 98 ARG A O 1
ATOM 795 N N . PHE A 1 99 ? -20.747 10.029 6.759 1.00 82.06 99 PHE A N 1
ATOM 796 C CA . PHE A 1 99 ? -21.359 8.743 7.073 1.00 82.06 99 PHE A CA 1
ATOM 797 C C . PHE A 1 99 ? -22.868 8.830 6.859 1.00 82.06 99 PHE A C 1
ATOM 799 O O . PHE A 1 99 ? -23.461 9.900 6.997 1.00 82.06 99 PHE A O 1
ATOM 806 N N . ARG A 1 100 ? -23.487 7.717 6.460 1.00 84.56 100 ARG A N 1
ATOM 807 C CA . ARG A 1 100 ? -24.943 7.655 6.332 1.00 84.56 100 ARG A CA 1
ATOM 808 C C . ARG A 1 100 ? -25.533 7.576 7.739 1.00 84.56 100 ARG A C 1
ATOM 810 O O . ARG A 1 100 ? -24.959 6.931 8.613 1.00 84.56 100 ARG A O 1
ATOM 817 N N . THR A 1 101 ? -26.689 8.192 7.961 1.00 88.00 101 THR A N 1
ATOM 818 C CA . THR A 1 101 ? -27.440 7.984 9.204 1.00 88.00 101 THR A CA 1
ATOM 819 C C . THR A 1 101 ? -27.690 6.489 9.412 1.00 88.00 101 THR A C 1
ATOM 821 O O . THR A 1 101 ? -28.180 5.819 8.503 1.00 88.00 101 THR A O 1
ATOM 824 N N . GLY A 1 102 ? -27.325 5.976 10.589 1.00 87.75 102 GLY A N 1
ATOM 825 C CA . GLY A 1 102 ? -27.415 4.553 10.925 1.00 87.75 102 GLY A CA 1
ATOM 826 C C . GLY A 1 102 ? -26.178 3.712 10.583 1.00 87.75 102 GLY A C 1
ATOM 827 O O . GLY A 1 102 ? -26.187 2.525 10.883 1.00 87.75 102 GLY A O 1
ATOM 828 N N . SER A 1 103 ? -25.118 4.286 9.995 1.00 89.44 103 SER A N 1
ATOM 829 C CA . SER A 1 103 ? -23.840 3.575 9.828 1.00 89.44 103 SER A CA 1
ATOM 830 C C . SER A 1 103 ? -23.265 3.159 11.185 1.00 89.44 103 SER A C 1
ATOM 832 O O . SER A 1 103 ? -23.101 3.999 12.072 1.00 89.44 103 SER A O 1
ATOM 834 N N . VAL A 1 104 ? -22.911 1.881 11.324 1.00 92.50 104 VAL A N 1
ATOM 835 C CA . VAL A 1 104 ? -22.215 1.355 12.505 1.00 92.50 104 VAL A CA 1
ATOM 836 C C . VAL A 1 104 ? -20.711 1.421 12.260 1.00 92.50 104 VAL A C 1
ATOM 838 O O . VAL A 1 104 ? -20.205 0.885 11.274 1.00 92.50 104 VAL A O 1
ATOM 841 N N . LEU A 1 105 ? -19.999 2.101 13.156 1.00 92.12 105 LEU A N 1
ATOM 842 C CA . LEU A 1 105 ? -18.554 2.295 13.079 1.00 92.12 105 LEU A CA 1
ATOM 843 C C . LEU A 1 105 ? -17.877 1.547 14.225 1.00 92.12 105 LEU A C 1
ATOM 845 O O . LEU A 1 105 ? -18.259 1.711 15.383 1.00 92.12 105 LEU A O 1
ATOM 849 N N . ILE A 1 106 ? -16.865 0.747 13.900 1.00 91.69 106 ILE A N 1
ATOM 850 C CA . ILE A 1 106 ? -16.016 0.065 14.878 1.00 91.69 106 ILE A CA 1
ATOM 851 C C . ILE A 1 106 ? -14.737 0.883 15.018 1.00 91.69 106 ILE A C 1
ATOM 853 O O . ILE A 1 106 ? -14.084 1.175 14.016 1.00 91.69 106 ILE A O 1
ATOM 857 N N . VAL A 1 107 ? -14.392 1.254 16.249 1.00 90.06 107 VAL A N 1
ATOM 858 C CA . VAL A 1 107 ? -13.136 1.936 16.573 1.00 90.06 107 VAL A CA 1
ATOM 859 C C . VAL A 1 107 ? -12.239 0.945 17.293 1.00 90.06 107 VAL A C 1
ATOM 861 O O . VAL A 1 107 ? -12.661 0.356 18.286 1.00 90.06 107 VAL A O 1
ATOM 864 N N . ASP A 1 108 ? -11.024 0.769 16.788 1.00 88.38 108 ASP A N 1
ATOM 865 C CA . ASP A 1 108 ? -10.032 -0.127 17.380 1.00 88.38 108 ASP A CA 1
ATOM 866 C C . ASP A 1 108 ? -8.627 0.486 17.337 1.00 88.38 108 ASP A C 1
ATOM 868 O O . ASP A 1 108 ? -8.334 1.343 16.497 1.00 88.38 108 ASP A O 1
ATOM 872 N N . GLY A 1 109 ? -7.765 0.059 18.258 1.00 87.38 109 GLY A N 1
ATOM 873 C CA . GLY A 1 109 ? -6.365 0.462 18.345 1.00 87.38 109 GLY A CA 1
ATOM 874 C C . GLY A 1 109 ? -5.442 -0.641 17.835 1.00 87.38 109 GLY A C 1
ATOM 875 O O . GLY A 1 109 ? -5.503 -1.780 18.290 1.00 87.38 109 GLY A O 1
ATOM 876 N N . THR A 1 110 ? -4.543 -0.313 16.907 1.00 87.81 110 THR A N 1
ATOM 877 C CA . THR A 1 110 ? -3.532 -1.254 16.411 1.00 87.81 110 THR A CA 1
ATOM 878 C C . THR A 1 110 ? -2.118 -0.748 16.666 1.00 87.81 110 THR A C 1
ATOM 880 O O . THR A 1 110 ? -1.729 0.346 16.248 1.00 87.81 110 THR A O 1
ATOM 883 N N . LEU A 1 111 ? -1.302 -1.584 17.311 1.00 88.94 111 LEU A N 1
ATOM 884 C CA . LEU A 1 111 ? 0.117 -1.307 17.511 1.00 88.94 111 LEU A CA 1
ATOM 885 C C . LEU A 1 111 ? 0.900 -1.616 16.237 1.00 88.94 111 LEU A C 1
ATOM 887 O O . LEU A 1 111 ? 0.989 -2.766 15.809 1.00 88.94 111 LEU A O 1
ATOM 891 N N . VAL A 1 112 ? 1.530 -0.591 15.670 1.00 88.62 112 VAL A N 1
ATOM 892 C CA . VAL A 1 112 ? 2.402 -0.718 14.502 1.00 88.62 112 VAL A CA 1
ATOM 893 C C . VAL A 1 112 ? 3.849 -0.532 14.956 1.00 88.62 112 VAL A C 1
ATOM 895 O O . VAL A 1 112 ? 4.221 0.559 15.401 1.00 88.62 112 VAL A O 1
ATOM 898 N N . PRO A 1 113 ? 4.690 -1.580 14.889 1.00 88.38 113 PRO A N 1
ATOM 899 C CA . PRO A 1 113 ? 6.113 -1.443 15.156 1.00 88.38 113 PRO A CA 1
ATOM 900 C C . PRO A 1 113 ? 6.751 -0.474 14.164 1.00 88.38 113 PRO A C 1
ATOM 902 O O . PRO A 1 113 ? 6.565 -0.598 12.954 1.00 88.38 113 PRO A O 1
ATOM 905 N N . THR A 1 114 ? 7.545 0.463 14.669 1.00 85.75 114 THR A N 1
ATOM 906 C CA . THR A 1 114 ? 8.308 1.394 13.834 1.00 85.75 114 THR A CA 1
ATOM 907 C C . THR A 1 114 ? 9.694 1.614 14.427 1.00 85.75 114 THR A C 1
ATOM 909 O O . THR A 1 114 ? 9.906 1.445 15.627 1.00 85.75 114 THR A O 1
ATOM 912 N N . ARG A 1 115 ? 10.654 1.956 13.564 1.00 83.75 115 ARG A N 1
ATOM 913 C CA . ARG A 1 115 ? 12.022 2.338 13.956 1.00 83.75 115 ARG A CA 1
ATOM 914 C C . ARG A 1 115 ? 12.157 3.833 14.240 1.00 83.75 115 ARG A C 1
ATOM 916 O O . ARG A 1 115 ? 13.241 4.287 14.592 1.00 83.75 115 ARG A O 1
ATOM 923 N N . ASP A 1 116 ? 11.086 4.598 14.058 1.00 84.94 116 ASP A N 1
ATOM 924 C CA . ASP A 1 116 ? 11.064 6.007 14.423 1.00 84.94 116 ASP A CA 1
ATOM 925 C C . ASP A 1 116 ? 10.898 6.164 15.941 1.00 84.94 116 ASP A C 1
ATOM 927 O O . ASP A 1 116 ? 9.788 6.178 16.474 1.00 84.94 116 ASP A O 1
ATOM 931 N N . HIS A 1 117 ? 12.030 6.283 16.632 1.00 85.56 117 HIS A N 1
ATOM 932 C CA . HIS A 1 117 ? 12.087 6.474 18.081 1.00 85.56 117 HIS A CA 1
ATOM 933 C C . HIS A 1 117 ? 11.674 7.882 18.540 1.00 85.56 117 HIS A C 1
ATOM 935 O O . HIS A 1 117 ? 11.642 8.129 19.739 1.00 85.56 117 HIS A O 1
ATOM 941 N N . THR A 1 118 ? 11.357 8.806 17.624 1.00 88.19 118 THR A N 1
ATOM 942 C CA . THR A 1 118 ? 10.801 10.118 18.000 1.00 88.19 118 THR A CA 1
ATOM 943 C C . THR A 1 118 ? 9.297 10.051 18.261 1.00 88.19 118 THR A C 1
ATOM 945 O O . THR A 1 118 ? 8.770 10.842 19.041 1.00 88.19 118 THR A O 1
ATOM 948 N N . ALA A 1 119 ? 8.611 9.090 17.635 1.00 85.31 119 ALA A N 1
ATOM 949 C CA . ALA A 1 119 ? 7.170 8.889 17.760 1.00 85.31 119 ALA A CA 1
ATOM 950 C C . ALA A 1 119 ? 6.805 7.615 18.540 1.00 85.31 119 ALA A C 1
ATOM 952 O O . ALA A 1 119 ? 5.752 7.557 19.178 1.00 85.31 119 ALA A O 1
ATOM 953 N N . ALA A 1 120 ? 7.641 6.576 18.469 1.00 89.12 120 ALA A N 1
ATOM 954 C CA . ALA A 1 120 ? 7.365 5.285 19.084 1.00 89.12 120 ALA A CA 1
ATOM 955 C C . ALA A 1 120 ? 7.825 5.190 20.535 1.00 89.12 120 ALA A C 1
ATOM 957 O O . ALA A 1 120 ? 8.909 5.638 20.892 1.00 89.12 120 ALA A O 1
ATOM 958 N N . GLU A 1 121 ? 7.046 4.459 21.327 1.00 89.88 121 GLU A N 1
ATOM 959 C CA . GLU A 1 121 ? 7.383 4.098 22.703 1.00 89.88 121 GLU A CA 1
ATOM 960 C C . GLU A 1 121 ? 7.265 2.590 22.905 1.00 89.88 121 GLU A C 1
ATOM 962 O O . GLU A 1 121 ? 6.585 1.887 22.143 1.00 89.88 121 GLU A O 1
ATOM 967 N N . GLN A 1 122 ? 7.933 2.088 23.942 1.00 88.38 122 GLN A N 1
ATOM 968 C CA . GLN A 1 122 ? 7.868 0.677 24.301 1.00 88.38 122 GLN A CA 1
ATOM 969 C C . GLN A 1 122 ? 6.461 0.327 24.810 1.00 88.38 122 GLN A C 1
ATOM 971 O O . GLN A 1 122 ? 5.996 0.859 25.815 1.00 88.38 122 GLN A O 1
ATOM 976 N N . SER A 1 123 ? 5.765 -0.565 24.105 1.00 79.56 123 SER A N 1
ATOM 977 C CA . SER A 1 123 ? 4.422 -1.027 24.479 1.00 79.56 123 SER A CA 1
ATOM 978 C C . SER A 1 123 ? 4.466 -2.262 25.388 1.00 79.56 123 SER A C 1
ATOM 980 O O . SER A 1 123 ? 5.536 -2.788 25.699 1.00 79.56 123 SER A O 1
ATOM 982 N N . LYS A 1 124 ? 3.291 -2.781 25.776 1.00 77.06 124 LYS A N 1
ATOM 983 C CA . LYS A 1 124 ? 3.135 -3.986 26.623 1.00 77.06 124 LYS A CA 1
ATOM 984 C C . LYS A 1 124 ? 3.843 -5.235 26.073 1.00 77.06 124 LYS A C 1
ATOM 986 O O . LYS A 1 124 ? 4.135 -6.151 26.828 1.00 77.06 124 LYS A O 1
ATOM 991 N N . ASN A 1 125 ? 4.152 -5.252 24.776 1.00 80.12 125 ASN A N 1
ATOM 992 C CA . ASN A 1 125 ? 4.880 -6.335 24.111 1.00 80.12 125 ASN A CA 1
ATOM 993 C C . ASN A 1 125 ? 6.404 -6.102 24.069 1.00 80.12 125 ASN A C 1
ATOM 995 O O . ASN A 1 125 ? 7.099 -6.747 23.285 1.00 80.12 125 ASN A O 1
ATOM 999 N N . TYR A 1 126 ? 6.918 -5.140 24.845 1.00 78.75 126 TYR A N 1
ATOM 1000 C CA . TYR A 1 126 ? 8.325 -4.722 24.913 1.00 78.75 126 TYR A CA 1
ATOM 1001 C C . TYR A 1 126 ? 8.935 -4.247 23.584 1.00 78.75 126 TYR A C 1
ATOM 1003 O O . TYR A 1 126 ? 10.153 -4.111 23.475 1.00 78.75 126 TYR A O 1
ATOM 1011 N N . ARG A 1 127 ? 8.103 -3.947 22.578 1.00 84.81 127 ARG A N 1
ATOM 1012 C CA . ARG A 1 127 ? 8.521 -3.430 21.267 1.00 84.81 127 ARG A CA 1
ATOM 1013 C C . ARG A 1 127 ? 8.210 -1.942 21.152 1.00 84.81 127 ARG A C 1
ATOM 1015 O O . ARG A 1 127 ? 7.145 -1.500 21.584 1.00 84.81 127 ARG A O 1
ATOM 1022 N N . TYR A 1 128 ? 9.111 -1.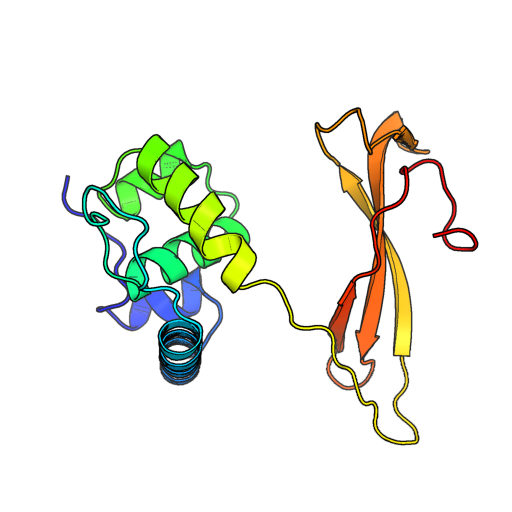197 20.515 1.00 90.19 128 TYR A N 1
ATOM 1023 C CA . TYR A 1 128 ? 8.855 0.184 20.112 1.00 90.19 128 TYR A CA 1
ATOM 1024 C C . TYR A 1 128 ? 7.784 0.205 19.024 1.00 90.19 128 TYR A C 1
ATOM 1026 O O . TYR A 1 128 ? 7.920 -0.430 17.975 1.00 90.19 128 TYR A O 1
ATOM 1034 N N . SER A 1 129 ? 6.684 0.890 19.310 1.00 90.75 129 SER A N 1
ATOM 1035 C CA . SER A 1 129 ? 5.525 0.955 18.423 1.00 90.75 129 SER A CA 1
ATOM 1036 C C . SER A 1 129 ? 4.778 2.269 18.584 1.00 90.75 129 SER A C 1
ATOM 1038 O O . SER A 1 129 ? 4.928 2.968 19.589 1.00 90.75 129 SER A O 1
ATOM 1040 N N . THR A 1 130 ? 3.952 2.579 17.596 1.00 91.06 130 THR A N 1
ATOM 1041 C CA . THR A 1 130 ? 2.912 3.601 17.687 1.00 91.06 130 THR A CA 1
ATOM 1042 C C . THR A 1 130 ? 1.544 2.929 17.688 1.00 91.06 130 THR A C 1
ATOM 1044 O O . THR A 1 130 ? 1.320 1.957 16.962 1.00 91.06 130 THR A O 1
ATOM 1047 N N . ASN A 1 131 ? 0.631 3.417 18.525 1.00 89.25 131 ASN A N 1
ATOM 1048 C CA . ASN A 1 131 ? -0.764 2.998 18.506 1.00 89.25 131 ASN A CA 1
ATOM 1049 C C . ASN A 1 131 ? -1.510 3.844 17.466 1.00 89.25 131 ASN A C 1
ATOM 1051 O O . ASN A 1 131 ? -1.500 5.074 17.546 1.00 89.25 131 ASN A O 1
ATOM 1055 N N . HIS A 1 132 ? -2.114 3.189 16.478 1.00 88.38 132 HIS A N 1
ATOM 1056 C CA . HIS A 1 132 ? -2.964 3.825 15.479 1.00 88.38 132 HIS A CA 1
ATOM 1057 C C . HIS A 1 132 ? -4.416 3.475 15.768 1.00 88.38 132 HIS A C 1
ATOM 1059 O O . HIS A 1 132 ? -4.777 2.301 15.758 1.00 88.38 132 HIS A O 1
ATOM 1065 N N . GLN A 1 133 ? -5.261 4.487 15.944 1.00 88.38 133 GLN A N 1
ATOM 1066 C CA . GLN A 1 133 ? -6.700 4.263 15.918 1.00 88.38 133 GLN A CA 1
ATOM 1067 C C . GLN A 1 133 ? -7.171 4.073 14.482 1.00 88.38 133 GLN A C 1
ATOM 1069 O O . GLN A 1 133 ? -6.865 4.880 13.601 1.00 88.38 133 GLN A O 1
ATOM 1074 N N . VAL A 1 134 ? -7.946 3.025 14.251 1.00 89.94 134 VAL A N 1
ATOM 1075 C CA . VAL A 1 134 ? -8.612 2.769 12.981 1.00 89.94 134 VAL A CA 1
ATOM 1076 C C . VAL A 1 134 ? -10.116 2.781 13.193 1.00 89.94 134 VAL A C 1
ATOM 1078 O O . VAL A 1 134 ? -10.631 2.243 14.170 1.00 89.94 134 VAL A O 1
ATOM 1081 N N . VAL A 1 135 ? -10.824 3.409 12.260 1.00 90.12 135 VAL A N 1
ATOM 1082 C CA . VAL A 1 135 ? -12.281 3.338 12.179 1.00 90.12 135 VAL A CA 1
ATOM 1083 C C . VAL A 1 135 ? -12.634 2.456 11.000 1.00 90.12 135 VAL A C 1
ATOM 1085 O O . VAL A 1 135 ? -12.178 2.696 9.875 1.00 90.12 135 VAL A O 1
ATOM 1088 N N . ILE A 1 136 ? -13.454 1.449 11.264 1.00 90.81 136 ILE A N 1
ATOM 1089 C CA . ILE A 1 136 ? -13.908 0.462 10.293 1.00 90.81 136 ILE A CA 1
ATOM 1090 C C . ILE A 1 136 ? -15.419 0.614 10.129 1.00 90.81 136 ILE A C 1
ATOM 1092 O O . ILE A 1 136 ? -16.164 0.641 11.107 1.00 90.81 136 ILE A O 1
ATOM 1096 N N . ASP A 1 137 ? -15.870 0.717 8.882 1.00 89.88 137 ASP A N 1
ATOM 1097 C CA . ASP A 1 137 ? -17.295 0.648 8.547 1.00 89.88 137 ASP A CA 1
ATOM 1098 C C . ASP A 1 137 ? -17.752 -0.809 8.713 1.00 89.88 137 ASP A C 1
ATOM 1100 O O . ASP A 1 137 ? -17.206 -1.697 8.054 1.00 89.88 137 ASP A O 1
ATOM 1104 N N . ALA A 1 138 ? -18.694 -1.079 9.621 1.00 90.94 138 ALA A N 1
ATOM 1105 C CA . ALA A 1 138 ? -19.098 -2.447 9.953 1.00 90.94 138 ALA A CA 1
ATOM 1106 C C . ALA A 1 138 ? -19.778 -3.172 8.777 1.00 90.94 138 ALA A C 1
ATOM 1108 O O . ALA A 1 138 ? -19.637 -4.391 8.650 1.00 90.94 138 ALA A O 1
ATOM 1109 N N . ASP A 1 139 ? -20.456 -2.430 7.895 1.00 87.81 139 ASP A N 1
ATOM 1110 C CA . ASP A 1 139 ? -21.184 -2.996 6.759 1.00 87.81 139 ASP A CA 1
ATOM 1111 C C . ASP A 1 139 ? -20.213 -3.417 5.652 1.00 87.81 139 ASP A C 1
ATOM 1113 O O . ASP A 1 139 ? -20.329 -4.504 5.081 1.00 87.81 139 ASP A O 1
ATOM 1117 N N . THR A 1 140 ? -19.221 -2.570 5.352 1.00 86.62 140 THR A N 1
ATOM 1118 C CA . THR A 1 140 ? -18.251 -2.842 4.276 1.00 86.62 140 THR A CA 1
ATOM 1119 C C . THR A 1 140 ? -16.983 -3.538 4.760 1.00 86.62 140 THR A C 1
ATOM 1121 O O . THR A 1 140 ? -16.220 -4.045 3.940 1.00 86.62 140 THR A O 1
ATOM 1124 N N . ARG A 1 141 ? -16.725 -3.535 6.073 1.00 87.81 141 ARG A N 1
ATOM 1125 C CA . ARG A 1 141 ? -15.489 -4.012 6.721 1.00 87.81 141 ARG A CA 1
ATOM 1126 C C . ARG A 1 141 ? -14.224 -3.326 6.198 1.00 87.81 141 ARG A C 1
ATOM 1128 O O . ARG A 1 141 ? -13.147 -3.919 6.182 1.00 87.81 141 ARG A O 1
ATOM 1135 N N . LEU A 1 142 ? -14.355 -2.081 5.740 1.00 86.75 142 LEU A N 1
ATOM 1136 C CA . LEU A 1 142 ? -13.236 -1.297 5.217 1.00 86.75 142 LEU A CA 1
ATOM 1137 C C . LEU A 1 142 ? -12.765 -0.297 6.266 1.00 86.75 142 LEU A C 1
ATOM 1139 O O . LEU A 1 142 ? -13.583 0.321 6.947 1.00 86.75 142 LEU A O 1
ATOM 1143 N N . VAL A 1 143 ? -11.448 -0.099 6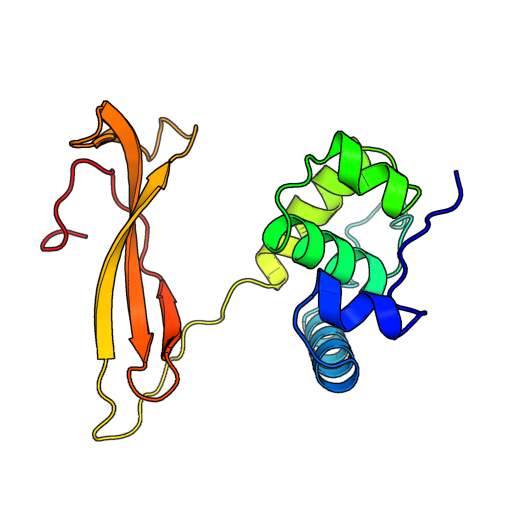.343 1.00 87.38 143 VAL A N 1
ATOM 1144 C CA . VAL A 1 143 ? -10.860 1.015 7.094 1.00 87.38 143 VAL A CA 1
ATOM 1145 C C . VAL A 1 143 ? -11.206 2.312 6.366 1.00 87.38 143 VAL A C 1
ATOM 1147 O O . VAL A 1 143 ? -10.880 2.484 5.192 1.00 87.38 143 VAL A O 1
ATOM 1150 N N . ILE A 1 144 ? -11.883 3.219 7.063 1.00 87.69 144 ILE A N 1
ATOM 1151 C CA . ILE A 1 144 ? -12.417 4.474 6.507 1.00 87.69 144 ILE A CA 1
ATOM 1152 C C . ILE A 1 144 ? -11.754 5.713 7.104 1.00 87.69 144 ILE A C 1
ATOM 1154 O O . ILE A 1 144 ?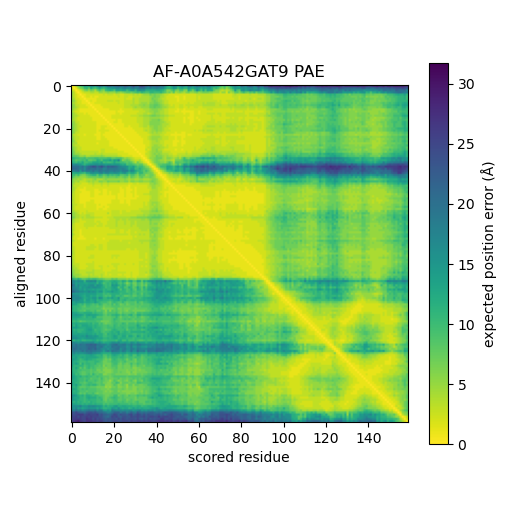 -11.771 6.776 6.478 1.00 87.69 144 ILE A O 1
ATOM 1158 N N . VAL A 1 145 ? -11.160 5.579 8.293 1.00 88.12 145 VAL A N 1
ATOM 1159 C CA . VAL A 1 145 ? -10.372 6.619 8.960 1.00 88.12 145 VAL A CA 1
ATOM 1160 C C . VAL A 1 145 ? -9.212 5.951 9.693 1.00 88.12 145 VAL A C 1
ATOM 1162 O O . VAL A 1 145 ? -9.385 4.905 10.313 1.00 88.12 145 VAL A O 1
ATOM 1165 N N . VAL A 1 146 ? -8.038 6.573 9.629 1.00 87.38 146 VAL A N 1
ATOM 1166 C CA . VAL A 1 146 ? -6.887 6.251 10.480 1.00 87.38 146 VAL A CA 1
ATOM 1167 C C . VAL A 1 146 ? -6.525 7.521 11.240 1.00 87.38 146 VAL A C 1
ATOM 1169 O O . VAL A 1 146 ? -6.323 8.566 10.615 1.00 87.38 146 VAL A O 1
ATOM 1172 N N . GLY A 1 147 ? -6.514 7.448 12.569 1.00 85.12 147 GLY A N 1
ATOM 1173 C CA . GLY A 1 147 ? -6.148 8.542 13.463 1.00 85.12 147 GLY A CA 1
ATOM 1174 C C . GLY A 1 147 ? -4.659 8.884 13.385 1.00 85.12 147 GLY A C 1
ATOM 1175 O O . GLY A 1 147 ? -3.863 8.164 12.777 1.00 85.12 147 GLY A O 1
ATOM 1176 N N . ARG A 1 148 ? -4.263 10.002 14.005 1.00 86.00 148 ARG A N 1
ATOM 1177 C CA . ARG A 1 148 ? -2.834 10.310 14.149 1.00 86.00 148 ARG A CA 1
ATOM 1178 C C . ARG A 1 148 ? -2.209 9.286 15.100 1.00 86.00 148 ARG A C 1
ATOM 1180 O O . ARG A 1 148 ? -2.798 9.025 16.144 1.00 86.00 148 ARG A O 1
ATOM 1187 N N . PRO A 1 149 ? -1.041 8.717 14.768 1.00 87.19 149 PRO A N 1
ATOM 1188 C CA . PRO A 1 149 ? -0.389 7.773 15.657 1.00 87.19 149 PRO A CA 1
ATOM 1189 C C . PRO A 1 149 ? -0.016 8.448 16.975 1.00 87.19 149 PRO A C 1
ATOM 1191 O O . PRO A 1 149 ? 0.522 9.558 16.982 1.00 87.19 149 PRO A O 1
ATOM 1194 N N . VAL A 1 150 ? -0.247 7.742 18.076 1.00 89.38 150 VAL A N 1
ATOM 1195 C CA . VAL A 1 150 ? 0.270 8.103 19.399 1.00 89.38 150 VAL A CA 1
ATOM 1196 C C . VAL A 1 150 ? 1.326 7.088 19.841 1.00 89.38 150 VAL A C 1
ATOM 1198 O O . VAL A 1 150 ? 1.410 5.996 19.270 1.00 89.38 150 VAL A O 1
ATOM 1201 N N . PRO A 1 151 ? 2.147 7.396 20.856 1.00 90.06 151 PRO A N 1
ATOM 1202 C CA . PRO A 1 151 ? 3.127 6.437 21.345 1.00 90.06 151 PRO A CA 1
ATOM 1203 C C . PRO A 1 151 ? 2.483 5.129 21.833 1.00 90.06 151 PRO A C 1
ATOM 1205 O O . PRO A 1 151 ? 1.433 5.142 22.472 1.00 90.06 151 PRO A O 1
ATOM 1208 N N . GLY A 1 152 ? 3.110 3.982 21.554 1.00 87.12 152 GLY A N 1
ATOM 1209 C CA . GLY A 1 152 ? 2.527 2.646 21.759 1.00 87.12 152 GLY A CA 1
ATOM 1210 C C . GLY A 1 152 ? 2.277 2.230 23.214 1.00 87.12 152 GLY A C 1
ATOM 1211 O O . GLY A 1 152 ? 1.650 1.204 23.463 1.00 87.12 152 GLY A O 1
ATOM 1212 N N . ASN A 1 153 ? 2.744 3.008 24.191 1.00 87.31 153 ASN A N 1
ATOM 1213 C CA . ASN A 1 153 ? 2.399 2.832 25.604 1.00 87.31 153 ASN A CA 1
ATOM 1214 C C . ASN A 1 153 ? 1.082 3.531 26.001 1.00 87.31 153 ASN A C 1
ATOM 1216 O O . ASN A 1 153 ? 0.653 3.432 27.153 1.00 87.31 153 ASN A O 1
ATOM 1220 N N . ARG A 1 154 ? 0.433 4.246 25.073 1.00 82.81 154 ARG A N 1
ATOM 1221 C CA . ARG A 1 154 ? -0.868 4.887 25.282 1.00 82.81 154 ARG A CA 1
ATOM 1222 C C . ARG A 1 154 ? -1.999 3.905 24.965 1.00 82.81 154 ARG A C 1
ATOM 1224 O O . ARG A 1 154 ? -2.051 3.324 23.884 1.00 82.81 154 ARG A O 1
ATOM 1231 N N . ASN A 1 155 ? -2.907 3.744 25.929 1.00 69.75 155 ASN A N 1
ATOM 1232 C CA . ASN A 1 155 ? -4.129 2.956 25.768 1.00 69.75 155 ASN A CA 1
ATOM 1233 C C . ASN A 1 155 ? -5.141 3.676 24.862 1.00 69.75 155 ASN A C 1
ATOM 1235 O O . ASN A 1 155 ? -5.130 4.905 24.759 1.00 69.75 155 ASN A O 1
ATOM 1239 N N . ASP A 1 156 ? -6.075 2.901 24.321 1.00 65.06 156 ASP A N 1
ATOM 1240 C CA . ASP A 1 156 ? -7.015 3.311 23.271 1.00 65.06 156 ASP A CA 1
ATOM 1241 C C . ASP A 1 156 ? -7.915 4.491 23.662 1.00 65.06 156 ASP A C 1
ATOM 1243 O O . ASP A 1 156 ? -8.278 5.289 22.807 1.00 65.06 156 ASP A O 1
ATOM 1247 N N . CYS A 1 157 ? -8.187 4.691 24.957 1.00 61.44 157 CYS A N 1
ATOM 1248 C CA . CYS A 1 157 ? -8.982 5.824 25.450 1.00 61.44 157 CYS A CA 1
ATOM 1249 C C . CYS A 1 157 ? -8.275 7.193 25.371 1.00 61.44 157 CYS A C 1
ATOM 1251 O O . CYS A 1 157 ? -8.884 8.203 25.714 1.00 61.44 157 CYS A O 1
ATOM 1253 N N . LYS A 1 158 ? -6.979 7.237 25.032 1.00 56.91 158 LYS A N 1
ATOM 1254 C CA . LYS A 1 158 ? -6.173 8.474 24.960 1.00 56.91 158 LYS A CA 1
ATOM 1255 C C . LYS A 1 158 ? -5.529 8.702 23.589 1.00 56.91 158 LYS A C 1
ATOM 1257 O O . LYS A 1 158 ? -4.730 9.633 23.468 1.00 56.91 158 LYS A O 1
ATOM 1262 N N . ALA A 1 159 ? -5.799 7.817 22.632 1.00 51.78 159 ALA A N 1
ATOM 1263 C CA . ALA A 1 159 ? -5.281 7.898 21.272 1.00 51.78 159 ALA A CA 1
ATOM 1264 C C . ALA A 1 159 ? -6.193 8.748 20.376 1.00 51.78 159 ALA A C 1
ATOM 1266 O O . ALA A 1 159 ? -7.383 8.904 20.737 1.00 51.78 159 ALA A O 1
#

Radius of gyration: 18.17 Å; Cα contacts (8 Å, |Δi|>4): 233; chains: 1; bounding box: 45×30×46 Å

Foldseek 3Di:
DAAQDDLVDQVLCCQQQVDRNVVLVVLVVVCVVVCLVVDDPDDDQPDDPSRLNS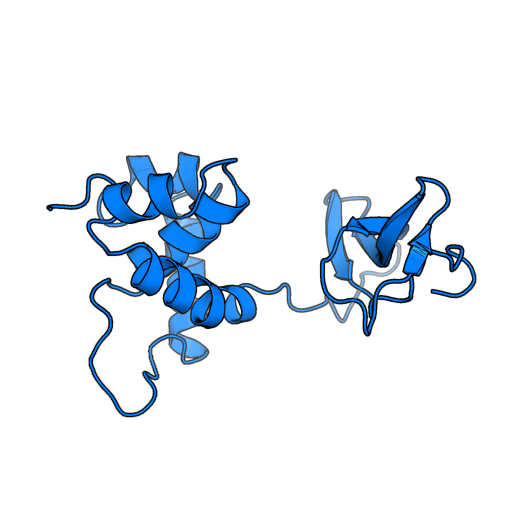LLSNVVNDPDDLCRSQNNRPHDSVSNVVSCVSCVVVPDADADPDDDVPFDKDKDKDWDADPPPVFFDQAPVRGTTWIWIFIAGPVVRDTRDIDDTHYRNDDPVVD

Secondary structure (DSSP, 8-state):
---S--TTSHHHHHHHH-S-HHHHHHHHHHHHHTTTT---SSSPPSS-HHHHHHHHHHHHHS---HHHHHHHTTS-HHHHHHHHHHHGGGGSPPPP----TT--EEEEEEEEE-S-TTT-EE-TTSSEEEEEEEEEETTTTEEEEEPPPEETTS-GGG-

pLDDT: mean 87.6, std 9.37, range [51.78, 96.94]

Mean predicted aligned error: 7.17 Å

Solvent-accessible surface area (backbone atoms only — not comparable to full-atom values): 9280 Å² total; per-residue (Å²): 108,81,45,79,58,46,56,90,43,61,81,51,30,36,80,31,57,70,34,55,60,68,56,44,53,51,51,53,56,50,39,54,76,74,42,76,71,68,69,69,94,71,83,78,75,96,57,58,70,59,40,48,51,42,50,41,33,29,50,73,73,40,96,56,50,58,76,62,46,15,52,38,56,34,45,50,44,74,52,46,52,53,44,37,71,62,48,47,69,74,70,51,81,77,61,68,89,77,80,63,92,86,66,54,73,44,78,48,70,43,76,44,75,49,88,53,70,91,58,27,28,62,20,97,83,76,42,44,9,24,24,29,39,37,32,27,36,64,89,77,71,40,82,41,39,71,53,75,70,32,37,24,64,57,56,70,94,78,97

Sequence (159 aa):
MAGVITASERHWIAPFSGLQPRDFHRLIAILRREGAELTRRGRPWSLPLEDRVLLVTAYWRTNLTLRQLAPLFGISKSAADRIIDHVGPLLALKQRQRFRTGSVLIVDGTLVPTRDHTAAEQSKNYRYSTNHQVVIDADTRLVIVVGRPVPGNRNDCKA

Nearest PDB structures (foldseek):
  8sor-assembly1_A  TM=2.421E-01  e=5.572E+00  Homo sapiens
  7x06-assembly1_B  TM=1.686E-01  e=9.693E+00  Phytophthora sojae strain P6497